Protein AF-A0A857CE54-F1 (afdb_monomer_lite)

Foldseek 3Di:
DVVVVVVVVVVVVVCLPPNCPHPVVVVVVVVVVVVVVVVVVVVVVVVVVVVVVVVVVDVVPDDPVVVVVVCCVVVVDDDPPDDDDDDDPCPDDD

pLDDT: mean 84.22, std 12.39, range [46.12, 98.44]

Secondary structure (DSSP, 8-state):
-HHHHHHHHHHHHHHHHHSTTSHHHHHHHHHHHHHHHHHHHHHHHHHHHHHHHHHTT-TTTS-HHHHHHHHHHHHT---TT-----PPP-----

InterPro domains:
  IPR007060 Septum formation initiator FtsL/DivIC [PF04977] (8-85)

Organism: NCBI:txid538381

Radius of gyration: 35.78 Å; chains: 1; bounding box: 77×42×90 Å

Sequence (94 aa):
MPAIAVGLVAYFAFHALNGELGLVGKARIEHRYAELEKELAVVRGEREDLLRRVMLLRPESLDPDMIDERARASLNLVHSQELAILRPSRASAE

Structure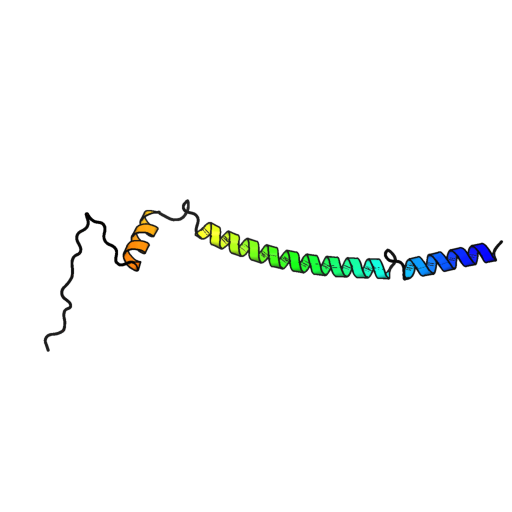 (mmCIF, N/CA/C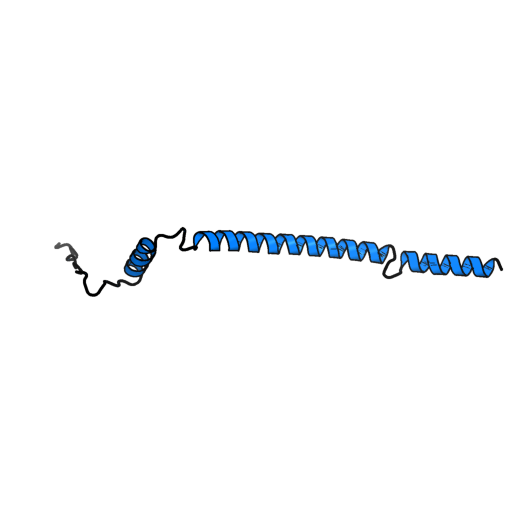/O backbone):
data_AF-A0A857CE54-F1
#
_entry.id   AF-A0A857CE54-F1
#
loop_
_atom_site.group_PDB
_atom_site.id
_atom_site.type_symbol
_atom_site.label_atom_id
_atom_site.label_alt_id
_atom_site.label_comp_id
_atom_site.label_asym_id
_atom_site.label_entity_id
_atom_site.label_seq_id
_atom_site.pdbx_PDB_ins_code
_atom_site.Cartn_x
_atom_site.Cartn_y
_atom_site.Cartn_z
_atom_site.occupancy
_atom_site.B_iso_or_equiv
_atom_site.auth_s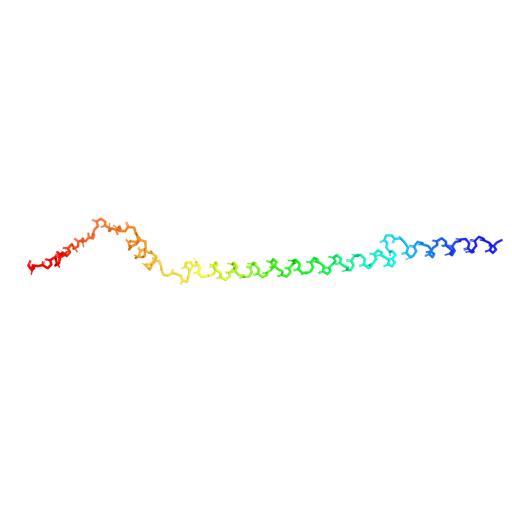eq_id
_atom_site.auth_comp_id
_atom_site.auth_asym_id
_atom_site.auth_atom_id
_atom_site.pdbx_PDB_model_num
ATOM 1 N N . MET A 1 1 ? 32.188 5.562 -40.511 1.00 64.44 1 MET A N 1
ATOM 2 C CA . MET A 1 1 ? 31.169 6.323 -39.753 1.00 64.44 1 MET A CA 1
ATOM 3 C C . MET A 1 1 ? 29.770 5.683 -39.705 1.00 64.44 1 MET A C 1
ATOM 5 O O . MET A 1 1 ? 29.230 5.673 -38.608 1.00 64.44 1 MET A O 1
ATOM 9 N N . PRO A 1 2 ? 29.174 5.086 -40.764 1.00 90.00 2 PRO A N 1
ATOM 10 C CA . PRO A 1 2 ? 27.814 4.518 -40.659 1.00 90.00 2 PRO A CA 1
ATOM 11 C C . PRO A 1 2 ? 27.710 3.294 -39.731 1.00 90.00 2 PRO A C 1
ATOM 13 O O . PRO A 1 2 ? 26.729 3.151 -39.013 1.00 90.00 2 PRO A O 1
ATOM 16 N N . ALA A 1 3 ? 28.749 2.455 -39.665 1.00 94.19 3 ALA A N 1
ATOM 17 C CA . ALA A 1 3 ? 28.769 1.284 -38.782 1.00 94.19 3 ALA A CA 1
ATOM 18 C C . ALA A 1 3 ? 28.656 1.640 -37.285 1.00 94.19 3 ALA A C 1
ATOM 20 O O . ALA A 1 3 ? 28.007 0.926 -36.528 1.00 94.19 3 ALA A O 1
ATOM 21 N N . ILE A 1 4 ? 29.237 2.772 -36.867 1.00 95.69 4 ILE A N 1
ATOM 22 C CA . ILE A 1 4 ? 29.158 3.247 -35.476 1.00 95.69 4 ILE A CA 1
ATOM 23 C C . ILE A 1 4 ? 27.721 3.665 -35.147 1.00 95.69 4 ILE A C 1
ATOM 25 O O . ILE A 1 4 ? 27.200 3.301 -34.098 1.00 95.69 4 ILE A O 1
ATOM 29 N N . ALA A 1 5 ? 27.057 4.373 -36.067 1.00 95.31 5 ALA A N 1
ATOM 30 C CA . ALA A 1 5 ? 25.663 4.774 -35.896 1.00 95.31 5 ALA A CA 1
ATOM 31 C C . ALA A 1 5 ? 24.732 3.556 -35.775 1.00 95.31 5 ALA A C 1
ATOM 33 O O . ALA A 1 5 ? 23.893 3.516 -34.878 1.00 95.31 5 ALA A O 1
ATOM 34 N N . VAL A 1 6 ? 24.924 2.534 -36.615 1.00 97.06 6 VAL A N 1
ATOM 35 C CA . VAL A 1 6 ? 24.164 1.274 -36.528 1.00 97.06 6 VAL A CA 1
ATOM 36 C C . VAL A 1 6 ? 24.393 0.579 -35.184 1.00 97.06 6 VAL A C 1
ATOM 38 O O . VAL A 1 6 ? 23.433 0.136 -34.557 1.00 97.06 6 VAL A O 1
ATOM 41 N N . GLY A 1 7 ? 25.640 0.534 -34.703 1.00 97.25 7 GLY A N 1
ATOM 42 C CA . GLY A 1 7 ? 25.967 -0.039 -33.396 1.00 97.25 7 GLY A CA 1
ATOM 43 C C . GLY A 1 7 ? 25.274 0.679 -32.234 1.00 97.25 7 GLY A C 1
ATOM 44 O O . GLY A 1 7 ? 24.711 0.025 -31.358 1.00 97.25 7 GLY A O 1
ATOM 45 N N . LEU A 1 8 ? 25.246 2.015 -32.255 1.00 96.44 8 LEU A N 1
ATOM 46 C CA . LEU A 1 8 ? 24.544 2.810 -31.243 1.00 96.44 8 LEU A CA 1
ATOM 47 C C . LEU A 1 8 ? 23.034 2.554 -31.263 1.00 96.44 8 LEU A C 1
ATOM 49 O O . LEU A 1 8 ? 22.442 2.329 -30.211 1.00 96.44 8 LEU A O 1
ATOM 53 N N . VAL A 1 9 ? 22.411 2.534 -32.445 1.00 96.50 9 VAL A N 1
ATOM 54 C CA . VAL A 1 9 ? 20.974 2.244 -32.575 1.00 96.50 9 VAL A CA 1
ATOM 55 C C . VAL A 1 9 ? 20.650 0.847 -32.048 1.00 96.50 9 VAL A C 1
ATOM 57 O O . VAL A 1 9 ? 19.692 0.696 -31.294 1.00 96.50 9 VAL A O 1
ATOM 60 N N . ALA A 1 10 ? 21.458 -0.162 -32.381 1.00 95.88 10 ALA A N 1
ATOM 61 C CA . ALA A 1 10 ? 21.265 -1.523 -31.885 1.00 95.88 10 ALA A CA 1
ATOM 62 C C . ALA A 1 10 ? 21.386 -1.604 -30.353 1.00 95.88 10 ALA A C 1
ATOM 64 O O . ALA A 1 10 ? 20.558 -2.245 -29.704 1.00 95.88 10 ALA A O 1
ATOM 65 N N . TYR A 1 11 ? 22.370 -0.913 -29.769 1.00 94.00 11 TYR A N 1
ATOM 66 C CA . TYR A 1 11 ? 22.557 -0.845 -28.319 1.00 94.00 11 TYR A CA 1
ATOM 67 C C . TYR A 1 11 ? 21.347 -0.215 -27.616 1.00 94.00 11 TYR A C 1
ATOM 69 O O . TYR A 1 11 ? 20.777 -0.812 -26.698 1.00 94.00 11 TYR A O 1
ATOM 77 N N . PHE A 1 12 ? 20.898 0.950 -28.089 1.00 93.12 12 PHE A N 1
ATOM 78 C CA . PHE A 1 12 ? 19.727 1.618 -27.523 1.00 93.12 12 PHE A CA 1
ATOM 79 C C . PHE A 1 12 ? 18.441 0.820 -27.739 1.00 93.12 12 PHE A C 1
ATOM 81 O O . PHE A 1 12 ? 17.634 0.746 -26.820 1.00 93.12 12 PHE A O 1
ATOM 88 N N . ALA A 1 13 ? 18.250 0.176 -28.893 1.00 93.06 13 ALA A N 1
ATOM 89 C CA . ALA A 1 13 ? 17.086 -0.676 -29.141 1.00 93.06 13 ALA A CA 1
ATOM 90 C C . ALA A 1 13 ? 17.051 -1.877 -28.184 1.00 93.06 13 ALA A C 1
ATOM 92 O O . ALA A 1 13 ? 16.013 -2.174 -27.589 1.00 93.06 13 ALA A O 1
ATOM 93 N N . PHE A 1 14 ? 18.196 -2.533 -27.972 1.00 92.44 14 PHE A N 1
ATOM 94 C CA . PHE A 1 14 ? 18.307 -3.635 -27.022 1.00 92.44 14 PHE A CA 1
ATOM 95 C C . PHE A 1 14 ? 17.978 -3.188 -25.589 1.00 92.44 14 PHE A C 1
ATOM 97 O O . PHE A 1 14 ? 17.219 -3.872 -24.897 1.00 92.44 14 PHE A O 1
ATOM 104 N N . HIS A 1 15 ? 18.493 -2.035 -25.151 1.00 91.38 15 HIS A N 1
ATOM 105 C CA . HIS A 1 15 ? 18.207 -1.475 -23.824 1.00 91.38 15 HIS A CA 1
ATOM 106 C C . HIS A 1 15 ? 16.794 -0.894 -23.686 1.00 91.38 15 HIS A C 1
ATOM 108 O O . HIS A 1 15 ? 16.220 -0.971 -22.607 1.00 91.38 15 HIS A O 1
ATOM 114 N N . ALA A 1 16 ? 16.178 -0.388 -24.752 1.00 89.44 16 ALA A N 1
ATOM 115 C CA . ALA A 1 16 ? 14.783 0.049 -24.721 1.00 89.44 16 ALA A CA 1
ATOM 116 C C . ALA A 1 16 ? 13.815 -1.129 -24.514 1.00 89.44 16 ALA A C 1
ATOM 118 O O . ALA A 1 16 ? 12.770 -0.980 -23.880 1.00 89.44 16 ALA A O 1
ATOM 119 N N . LEU A 1 17 ? 14.168 -2.314 -25.019 1.00 87.62 17 LEU A N 1
ATOM 120 C CA . LEU A 1 17 ? 13.376 -3.531 -24.843 1.00 87.62 17 LEU A CA 1
ATOM 121 C C . LEU A 1 17 ? 13.644 -4.205 -23.490 1.00 87.62 17 LEU A C 1
ATOM 123 O O . LEU A 1 17 ? 12.700 -4.499 -22.759 1.00 87.62 17 LEU A O 1
ATOM 127 N N . ASN A 1 18 ? 14.919 -4.427 -23.155 1.00 85.44 18 ASN A N 1
ATOM 128 C CA . ASN A 1 18 ? 15.336 -5.269 -22.023 1.00 85.44 18 ASN A CA 1
ATOM 129 C C . ASN A 1 18 ? 15.808 -4.487 -20.793 1.00 85.44 18 ASN A C 1
ATOM 131 O O . ASN A 1 18 ? 16.075 -5.084 -19.752 1.00 85.44 18 ASN A O 1
ATOM 135 N N . GLY A 1 19 ? 15.972 -3.172 -20.907 1.00 85.06 19 GLY A N 1
ATOM 136 C CA . GLY A 1 19 ? 16.425 -2.341 -19.803 1.00 85.06 19 GLY A CA 1
ATOM 137 C C . GLY A 1 19 ? 15.421 -2.324 -18.656 1.00 85.06 19 GLY A C 1
ATOM 138 O O . GLY A 1 19 ? 14.225 -2.562 -18.830 1.00 85.06 19 GLY A O 1
ATOM 139 N N . GLU A 1 20 ? 15.912 -1.980 -17.471 1.00 80.88 20 GLU A N 1
ATOM 140 C CA . GLU A 1 20 ? 15.106 -1.892 -16.251 1.00 80.88 20 GLU A CA 1
ATOM 141 C C . GLU A 1 20 ? 13.941 -0.894 -16.362 1.00 80.88 20 GLU A C 1
ATOM 143 O O . GLU A 1 20 ? 12.879 -1.129 -15.790 1.00 80.88 20 GLU A O 1
ATOM 148 N N . LEU A 1 21 ? 14.122 0.174 -17.147 1.00 82.44 21 LEU A N 1
ATOM 149 C CA . LEU A 1 21 ? 13.086 1.150 -17.513 1.00 82.44 21 LEU A CA 1
ATOM 150 C C . LEU A 1 21 ? 12.568 0.969 -18.952 1.00 82.44 21 LEU A C 1
ATOM 152 O O . LEU A 1 21 ? 11.881 1.837 -19.485 1.00 82.44 21 LEU A O 1
ATOM 156 N N . GLY A 1 22 ? 12.921 -0.141 -19.598 1.00 87.88 22 GLY A N 1
ATOM 157 C CA . GLY A 1 22 ? 12.422 -0.503 -20.918 1.00 87.88 22 GLY A CA 1
ATOM 158 C C . GLY A 1 22 ? 10.976 -0.999 -20.882 1.00 87.88 22 GLY A C 1
ATOM 159 O O . GLY A 1 22 ? 10.310 -0.990 -19.844 1.00 87.88 22 GLY A O 1
ATOM 160 N N . LEU A 1 23 ? 10.488 -1.488 -22.020 1.00 88.69 23 LEU A N 1
ATOM 161 C CA . LEU A 1 23 ? 9.111 -1.983 -22.165 1.00 88.69 23 LEU A CA 1
ATOM 162 C C . LEU A 1 23 ? 8.760 -3.089 -21.157 1.00 88.69 23 LEU A C 1
ATOM 164 O O . LEU A 1 23 ? 7.699 -3.045 -20.533 1.00 88.69 23 LEU A O 1
ATOM 168 N N . VAL A 1 24 ? 9.668 -4.046 -20.951 1.00 88.69 24 VAL A N 1
ATOM 169 C CA . VAL A 1 24 ? 9.485 -5.129 -19.970 1.00 88.69 24 VAL A CA 1
ATOM 170 C C . VAL A 1 24 ? 9.467 -4.582 -18.539 1.00 88.69 24 VAL A C 1
ATOM 172 O O . VAL A 1 24 ? 8.630 -4.975 -17.725 1.00 88.69 24 VAL A O 1
ATOM 175 N N . GLY A 1 25 ? 10.362 -3.641 -18.235 1.00 89.62 25 GLY A N 1
ATOM 176 C CA . GLY A 1 25 ? 10.435 -2.980 -16.936 1.00 89.62 25 GLY A CA 1
ATOM 177 C C . GLY A 1 25 ? 9.158 -2.223 -16.584 1.00 89.62 25 GLY A C 1
ATOM 178 O O . GLY A 1 25 ? 8.616 -2.399 -15.490 1.00 89.62 25 GLY A O 1
ATOM 179 N N . LYS A 1 26 ? 8.627 -1.458 -17.545 1.00 91.38 26 LYS A N 1
ATOM 180 C CA . LYS A 1 26 ? 7.345 -0.756 -17.422 1.00 91.38 26 LYS A CA 1
ATOM 181 C C . LYS A 1 26 ? 6.204 -1.726 -17.114 1.00 91.38 26 LYS A C 1
ATOM 183 O O . LYS A 1 26 ? 5.494 -1.514 -16.136 1.00 91.38 26 LYS A O 1
ATOM 188 N N . ALA A 1 27 ? 6.071 -2.807 -17.885 1.00 91.50 27 ALA A N 1
ATOM 189 C CA . ALA A 1 27 ? 5.013 -3.796 -17.673 1.00 91.50 27 ALA A CA 1
ATOM 190 C C . ALA A 1 27 ? 5.079 -4.429 -16.269 1.00 91.50 27 ALA A C 1
ATOM 192 O O . ALA A 1 27 ? 4.057 -4.604 -15.608 1.00 91.50 27 ALA A O 1
ATOM 193 N N . ARG A 1 28 ? 6.289 -4.715 -15.770 1.00 92.50 28 ARG A N 1
ATOM 194 C CA . ARG A 1 28 ? 6.501 -5.233 -14.409 1.00 92.50 28 ARG A CA 1
ATOM 195 C C . ARG A 1 28 ? 6.097 -4.226 -13.329 1.00 92.50 28 ARG A C 1
ATOM 197 O O . ARG A 1 28 ? 5.496 -4.620 -12.333 1.00 92.50 28 ARG A O 1
ATOM 204 N N . ILE A 1 29 ? 6.433 -2.948 -13.504 1.00 93.94 29 ILE A N 1
ATOM 205 C CA . ILE A 1 29 ? 6.046 -1.886 -12.562 1.00 93.94 29 ILE A CA 1
ATOM 206 C C . ILE A 1 29 ? 4.526 -1.723 -12.544 1.00 93.94 29 ILE A C 1
ATOM 208 O O . ILE A 1 29 ? 3.946 -1.668 -11.465 1.00 93.94 29 ILE A O 1
ATOM 212 N N . GLU A 1 30 ? 3.881 -1.703 -13.710 1.00 95.62 30 GLU A N 1
ATOM 213 C CA . GLU A 1 30 ? 2.421 -1.607 -13.822 1.00 95.62 30 GLU A CA 1
ATOM 214 C C . GLU A 1 30 ? 1.722 -2.793 -13.152 1.00 95.62 30 GLU A C 1
ATOM 216 O O . GLU A 1 30 ? 0.756 -2.599 -12.415 1.00 95.62 30 GLU A O 1
ATOM 221 N N . HIS A 1 31 ? 2.249 -4.008 -13.323 1.00 96.50 31 HIS A N 1
ATOM 222 C CA . HIS A 1 31 ? 1.741 -5.186 -12.623 1.00 96.50 31 HIS A CA 1
ATOM 223 C C . HIS A 1 31 ? 1.841 -5.031 -11.103 1.00 96.50 31 HIS A C 1
ATOM 225 O O . HIS A 1 31 ? 0.857 -5.216 -10.391 1.00 96.50 31 HIS A O 1
ATOM 231 N N . ARG A 1 32 ? 3.017 -4.634 -10.602 1.00 96.56 32 ARG A N 1
ATOM 232 C CA . ARG A 1 32 ? 3.245 -4.447 -9.165 1.00 96.56 32 ARG A CA 1
ATOM 233 C C . ARG A 1 32 ? 2.378 -3.333 -8.585 1.00 96.56 32 ARG A C 1
ATOM 235 O O . ARG A 1 32 ? 1.905 -3.445 -7.460 1.00 96.56 32 ARG A O 1
ATOM 242 N N . TYR A 1 33 ? 2.164 -2.265 -9.349 1.00 97.94 33 TYR A N 1
ATOM 243 C CA . TYR A 1 33 ? 1.257 -1.188 -8.975 1.00 97.94 33 TYR A CA 1
ATOM 244 C C . TYR A 1 33 ? -0.173 -1.712 -8.814 1.00 97.94 33 TYR A C 1
ATOM 246 O O . TYR A 1 33 ? -0.790 -1.479 -7.779 1.00 97.94 33 TYR A O 1
ATOM 254 N N . ALA A 1 34 ? -0.664 -2.492 -9.781 1.00 98.19 34 ALA A N 1
ATOM 255 C CA . ALA A 1 34 ? -1.995 -3.089 -9.717 1.00 98.19 34 ALA A CA 1
ATOM 256 C C . ALA A 1 34 ? -2.150 -4.085 -8.551 1.00 98.19 34 ALA A C 1
ATOM 258 O O . ALA A 1 34 ? -3.222 -4.177 -7.955 1.00 98.19 34 ALA A O 1
ATOM 259 N N . GLU A 1 35 ? -1.103 -4.836 -8.203 1.00 98.31 35 GLU A N 1
ATOM 260 C CA . GLU A 1 35 ? -1.097 -5.703 -7.015 1.00 98.31 35 GLU A CA 1
ATOM 261 C C . GLU A 1 35 ? -1.187 -4.896 -5.717 1.00 98.31 35 GLU A C 1
ATOM 263 O O . GLU A 1 35 ? -2.039 -5.178 -4.875 1.00 98.31 35 GLU A O 1
ATOM 268 N N . LEU A 1 36 ? -0.361 -3.856 -5.582 1.00 98.38 36 LEU A N 1
ATOM 269 C CA . LEU A 1 36 ? -0.360 -2.977 -4.412 1.00 98.38 36 LEU A CA 1
ATOM 270 C C . LEU A 1 36 ? -1.687 -2.232 -4.252 1.00 98.38 36 LEU A C 1
ATOM 272 O O . LEU A 1 36 ? -2.151 -2.032 -3.134 1.00 98.38 36 LEU A O 1
ATOM 276 N N . GLU A 1 37 ? -2.323 -1.834 -5.351 1.00 98.44 37 GLU A N 1
ATOM 277 C CA . GLU A 1 37 ? -3.634 -1.188 -5.316 1.00 98.44 37 GLU A CA 1
ATOM 278 C C . GLU A 1 37 ? -4.719 -2.131 -4.775 1.00 98.44 37 GLU A C 1
ATOM 280 O O . GLU A 1 37 ? -5.562 -1.715 -3.975 1.00 98.44 37 GLU A O 1
ATOM 285 N N . LYS A 1 38 ? -4.661 -3.422 -5.131 1.00 98.38 38 LYS A N 1
ATOM 286 C CA . LYS A 1 38 ? -5.554 -4.444 -4.565 1.00 98.38 38 LYS A CA 1
ATOM 287 C C . LYS A 1 38 ? -5.307 -4.643 -3.073 1.00 98.38 38 LYS A C 1
ATOM 289 O O . LYS A 1 38 ? -6.266 -4.669 -2.305 1.00 98.38 38 LYS A O 1
ATOM 294 N N . GLU A 1 39 ? -4.049 -4.756 -2.655 1.00 98.25 39 GLU A N 1
ATOM 295 C CA . GLU A 1 39 ? -3.690 -4.892 -1.237 1.00 98.25 39 GLU A CA 1
ATOM 296 C C . GLU A 1 39 ? -4.158 -3.676 -0.427 1.00 98.25 39 GLU A C 1
ATOM 298 O O . GLU A 1 39 ? -4.779 -3.812 0.629 1.00 98.25 39 GLU A O 1
ATOM 303 N N . LEU A 1 40 ? -3.961 -2.476 -0.973 1.00 98.44 40 LEU A N 1
ATOM 304 C CA . LEU A 1 40 ? -4.433 -1.233 -0.378 1.00 98.44 40 LEU A CA 1
ATOM 305 C C . LEU A 1 40 ? -5.957 -1.218 -0.215 1.00 98.44 40 LEU A C 1
ATOM 307 O O . LEU A 1 40 ? -6.449 -0.765 0.818 1.00 98.44 40 LEU A O 1
ATOM 3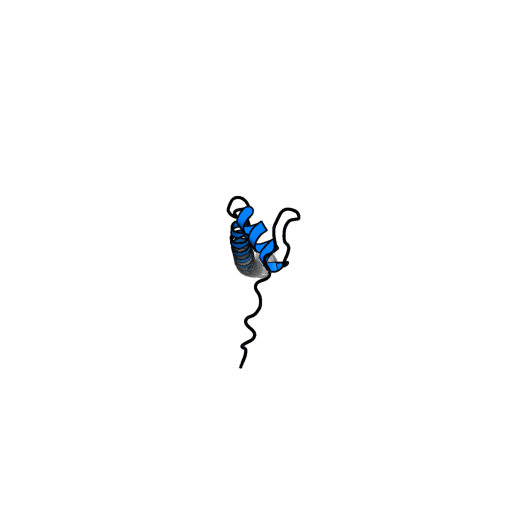11 N N . ALA A 1 41 ? -6.706 -1.691 -1.214 1.00 98.44 41 ALA A N 1
ATOM 312 C CA . ALA A 1 41 ? -8.162 -1.773 -1.140 1.00 98.44 41 ALA A CA 1
ATOM 313 C C . ALA A 1 41 ? -8.627 -2.720 -0.022 1.00 98.44 41 ALA A C 1
ATOM 315 O O . ALA A 1 41 ? -9.537 -2.369 0.729 1.00 98.44 41 ALA A O 1
ATOM 316 N N . VAL A 1 42 ? -7.966 -3.872 0.138 1.00 98.38 42 VAL A N 1
ATOM 317 C CA . VAL A 1 42 ? -8.257 -4.835 1.213 1.00 98.38 42 VAL A CA 1
ATOM 318 C C . VAL A 1 42 ? -8.026 -4.202 2.584 1.00 98.38 42 VAL A C 1
ATOM 320 O O . VAL A 1 42 ? -8.953 -4.124 3.390 1.00 98.38 42 VAL A O 1
ATOM 323 N N . VAL A 1 43 ? -6.826 -3.669 2.827 1.00 98.19 43 VAL A N 1
ATOM 324 C CA . VAL A 1 43 ? -6.463 -3.088 4.132 1.00 98.19 43 VAL A CA 1
ATOM 325 C C . VAL A 1 43 ? -7.330 -1.870 4.468 1.00 98.19 43 VAL A C 1
ATOM 327 O O . VAL A 1 43 ? -7.679 -1.641 5.629 1.00 98.19 43 VAL A O 1
ATOM 330 N N . ARG A 1 44 ? -7.729 -1.076 3.467 1.00 98.38 44 ARG A N 1
ATOM 331 C CA . ARG A 1 44 ? -8.685 0.023 3.668 1.00 98.38 44 ARG A CA 1
ATOM 332 C C . ARG A 1 44 ? -10.058 -0.482 4.099 1.00 98.38 44 ARG A C 1
ATOM 334 O O . ARG A 1 44 ? -10.607 0.081 5.044 1.00 98.38 44 ARG A O 1
ATOM 341 N N . GLY A 1 45 ? -10.571 -1.538 3.469 1.00 98.00 45 GLY A N 1
ATOM 342 C CA . GLY A 1 45 ? -11.834 -2.163 3.867 1.00 98.00 45 GLY A CA 1
ATOM 343 C C . GLY A 1 45 ? -11.792 -2.673 5.309 1.00 98.00 45 GLY A C 1
ATOM 344 O O . GLY A 1 45 ? -12.664 -2.346 6.110 1.00 98.00 45 GLY A O 1
ATOM 345 N N . GLU A 1 46 ? -10.722 -3.375 5.689 1.00 97.88 46 GLU A N 1
ATOM 346 C CA . GLU A 1 46 ? -10.522 -3.835 7.071 1.00 97.88 46 GLU A CA 1
ATOM 347 C C . GLU A 1 46 ? -10.493 -2.671 8.068 1.00 97.88 46 GLU A C 1
ATOM 349 O O . GLU A 1 46 ? -11.115 -2.723 9.134 1.00 97.88 46 GLU A O 1
ATOM 354 N N . ARG A 1 47 ? -9.804 -1.581 7.714 1.00 97.69 47 ARG A N 1
ATOM 355 C CA . ARG A 1 47 ? -9.763 -0.371 8.536 1.00 97.69 47 ARG A CA 1
ATOM 356 C C . ARG A 1 47 ? -11.152 0.242 8.701 1.00 97.69 47 ARG A C 1
ATOM 358 O O . ARG A 1 47 ? -11.494 0.649 9.809 1.00 97.69 47 ARG A O 1
ATOM 365 N N . GLU A 1 48 ? -11.940 0.343 7.638 1.00 97.38 48 GLU A N 1
ATOM 366 C CA . GLU A 1 48 ? -13.304 0.881 7.697 1.00 97.38 48 GLU A CA 1
ATOM 367 C C . GLU A 1 48 ? -14.219 0.019 8.574 1.00 97.38 48 GLU A C 1
ATOM 369 O O . GLU A 1 48 ? -14.969 0.549 9.398 1.00 97.38 48 GLU A O 1
ATOM 374 N N . ASP A 1 49 ? -14.108 -1.303 8.480 1.00 96.06 49 ASP A N 1
ATOM 375 C CA . ASP A 1 49 ? -14.846 -2.246 9.320 1.00 96.06 49 ASP A CA 1
ATOM 376 C C . ASP A 1 49 ? -14.498 -2.093 10.800 1.00 96.06 49 ASP A C 1
ATOM 378 O O . ASP A 1 49 ? -15.388 -2.031 11.655 1.00 96.06 49 ASP A O 1
ATOM 382 N N . LEU A 1 50 ? -13.206 -1.983 11.112 1.00 94.88 50 LEU A N 1
ATOM 383 C CA . LEU A 1 50 ? -12.736 -1.738 12.472 1.00 94.88 50 LEU A CA 1
ATOM 384 C C . LEU A 1 50 ? -13.205 -0.379 12.988 1.00 94.88 50 LEU A C 1
ATOM 386 O O . LEU A 1 50 ? -13.671 -0.292 14.122 1.00 94.88 50 LEU A O 1
ATOM 390 N N . LEU A 1 51 ? -13.151 0.669 12.166 1.00 93.12 51 LEU A N 1
ATOM 391 C CA . LEU A 1 51 ? -13.638 1.991 12.552 1.00 93.12 51 LEU A CA 1
ATOM 392 C C . LEU A 1 51 ? -15.133 1.983 12.860 1.00 93.12 51 LEU A C 1
ATOM 394 O O . LEU A 1 51 ? -15.533 2.572 13.862 1.00 93.12 51 LEU A O 1
ATOM 398 N N . ARG A 1 52 ? -15.950 1.274 12.071 1.00 89.25 52 ARG A N 1
ATOM 399 C CA . ARG A 1 52 ? -17.379 1.099 12.370 1.00 89.25 52 ARG A CA 1
ATOM 400 C C . ARG A 1 52 ? -17.587 0.426 13.724 1.00 89.25 52 ARG A C 1
ATOM 402 O O . ARG A 1 52 ? -18.385 0.907 14.522 1.00 89.25 52 ARG A O 1
ATOM 409 N N . ARG A 1 53 ? -16.838 -0.640 14.024 1.00 87.56 53 ARG A N 1
ATOM 410 C CA . ARG A 1 53 ? -16.909 -1.326 15.328 1.00 87.56 53 ARG A CA 1
ATOM 411 C C . ARG A 1 53 ? -16.469 -0.425 16.477 1.00 87.56 53 ARG A C 1
ATOM 413 O O . ARG A 1 53 ? -17.139 -0.384 17.498 1.00 87.56 53 ARG A O 1
ATOM 420 N N . VAL A 1 54 ? -15.382 0.325 16.307 1.00 88.25 54 VAL A N 1
ATOM 421 C CA . VAL A 1 54 ? -14.895 1.274 17.317 1.00 88.25 54 VAL A CA 1
ATOM 422 C C . VAL A 1 54 ? -15.916 2.381 17.561 1.00 88.25 54 VAL A C 1
ATOM 424 O O . VAL A 1 54 ? -16.150 2.732 18.711 1.00 88.25 54 VAL A O 1
ATOM 427 N N . MET A 1 55 ? -16.555 2.912 16.515 1.00 81.31 55 MET A N 1
ATOM 428 C CA . MET A 1 55 ? -17.621 3.906 16.667 1.00 81.31 55 MET A CA 1
ATOM 429 C C . MET A 1 55 ? -18.791 3.376 17.497 1.00 81.31 55 MET A C 1
ATOM 431 O O . MET A 1 55 ? -19.302 4.110 18.331 1.00 81.31 55 MET A O 1
ATOM 435 N N . LEU A 1 56 ? -19.166 2.106 17.321 1.00 77.31 56 LEU A N 1
ATOM 436 C CA . LEU A 1 56 ? -20.201 1.453 18.130 1.00 77.31 56 LEU A CA 1
ATOM 437 C C . LEU A 1 56 ? -19.789 1.207 19.588 1.00 77.31 56 LEU A C 1
ATOM 439 O O . LEU A 1 56 ? -20.633 0.815 20.379 1.00 77.31 56 LEU A O 1
ATOM 443 N N . LEU A 1 57 ? -18.517 1.385 19.943 1.00 75.94 57 LEU A N 1
ATOM 444 C CA . LEU A 1 57 ? -17.998 1.215 21.304 1.00 75.94 57 LEU A CA 1
ATOM 445 C C . LEU A 1 57 ? -17.666 2.555 21.971 1.00 75.94 57 LEU A C 1
ATOM 447 O O . LEU A 1 57 ? -17.116 2.578 23.072 1.00 75.94 57 LEU A O 1
ATOM 451 N N . ARG A 1 58 ? -17.956 3.679 21.306 1.00 72.00 58 ARG A N 1
ATOM 452 C CA . ARG A 1 58 ? -17.633 5.002 21.831 1.00 72.00 58 ARG A CA 1
ATOM 453 C C . ARG A 1 58 ? -18.568 5.380 22.986 1.00 72.00 58 ARG A C 1
ATOM 455 O O . ARG A 1 58 ? -19.786 5.344 22.794 1.00 72.00 58 ARG A O 1
ATOM 462 N N . PRO A 1 59 ? -18.024 5.803 24.142 1.00 63.28 59 PRO A N 1
ATOM 463 C CA . PRO A 1 59 ? -18.807 6.175 25.320 1.00 63.28 59 PRO A CA 1
ATOM 464 C C . PRO A 1 59 ? -19.705 7.394 25.091 1.00 63.28 59 PRO A C 1
ATOM 466 O O . PRO A 1 59 ? -20.702 7.543 25.778 1.00 63.28 59 PRO A O 1
ATOM 469 N N . GLU A 1 60 ? -19.438 8.233 24.084 1.00 64.69 60 GLU A N 1
ATOM 470 C CA . GLU A 1 60 ? -20.363 9.320 23.727 1.00 64.69 60 GLU A CA 1
ATOM 471 C C . GLU A 1 60 ? -21.678 8.806 23.100 1.00 64.69 60 GLU A C 1
ATOM 473 O O . GLU A 1 60 ? -22.649 9.551 23.006 1.00 64.69 60 GLU A O 1
ATOM 478 N N . SER A 1 61 ? -21.706 7.539 22.662 1.00 59.94 61 SER A N 1
ATOM 479 C CA . SER A 1 61 ? -22.889 6.838 22.137 1.00 59.94 61 SER A CA 1
ATOM 480 C C . SER A 1 61 ? -23.393 5.701 23.036 1.00 59.94 61 SER A C 1
ATOM 482 O O . SER A 1 61 ? -24.493 5.198 22.811 1.00 59.94 61 SER A O 1
ATOM 484 N N . LEU A 1 62 ? -22.602 5.287 24.035 1.00 65.00 62 LEU A N 1
ATOM 485 C CA . LEU A 1 62 ? -22.972 4.265 25.013 1.00 65.00 62 LEU A CA 1
ATOM 486 C C . LEU A 1 62 ? -23.315 4.929 26.342 1.00 65.00 62 LEU A C 1
ATOM 488 O O . LEU A 1 62 ? -22.457 5.536 26.971 1.00 65.00 62 LEU A O 1
ATOM 492 N N . ASP A 1 63 ? -24.555 4.747 26.785 1.00 69.56 63 ASP A N 1
ATOM 493 C CA . ASP A 1 63 ? -24.999 5.170 28.108 1.00 69.56 63 ASP A CA 1
ATOM 494 C C . ASP A 1 63 ? -24.182 4.440 29.205 1.00 69.56 63 ASP A C 1
ATOM 496 O O . ASP A 1 63 ? -24.209 3.203 29.256 1.00 69.56 63 ASP A O 1
ATOM 500 N N . PRO A 1 64 ? -23.430 5.161 30.060 1.00 71.88 64 PRO A N 1
ATOM 501 C CA . PRO A 1 64 ? -22.655 4.572 31.152 1.00 71.88 64 PRO A CA 1
ATOM 502 C C . PRO A 1 64 ? -23.498 3.692 32.082 1.00 71.88 64 PRO A C 1
ATOM 504 O O . PRO A 1 64 ? -23.017 2.643 32.516 1.00 71.88 64 PRO A O 1
ATOM 507 N N . ASP A 1 65 ? -24.758 4.065 32.321 1.00 75.88 65 ASP A N 1
ATOM 508 C CA . ASP A 1 65 ? -25.666 3.322 33.199 1.00 75.88 65 ASP A CA 1
ATOM 509 C C . ASP A 1 65 ? -26.020 1.960 32.582 1.00 75.88 65 ASP A C 1
ATOM 511 O O . ASP A 1 65 ? -26.084 0.941 33.271 1.00 75.88 65 ASP A O 1
ATOM 515 N N . MET A 1 66 ? -26.152 1.900 31.250 1.00 75.94 66 MET A N 1
ATOM 516 C CA . MET A 1 66 ? -26.363 0.641 30.529 1.00 75.94 66 MET A CA 1
ATOM 517 C C . MET A 1 66 ? -25.149 -0.290 30.597 1.00 75.94 66 MET A C 1
ATOM 519 O O . MET A 1 66 ? -25.331 -1.510 30.569 1.00 75.94 66 MET A O 1
ATOM 523 N N . ILE A 1 67 ? -23.923 0.244 30.664 1.00 77.19 67 ILE A N 1
ATOM 524 C CA . ILE A 1 67 ? -22.713 -0.572 30.851 1.00 77.19 67 ILE A CA 1
ATOM 525 C C . ILE A 1 67 ? -22.659 -1.123 32.278 1.00 77.19 67 ILE A C 1
ATOM 527 O O . ILE A 1 67 ? -22.387 -2.314 32.441 1.00 77.19 67 ILE A O 1
ATOM 531 N N . ASP A 1 68 ? -22.946 -0.298 33.287 1.00 76.81 68 ASP A N 1
ATOM 532 C CA . ASP A 1 68 ? -22.931 -0.717 34.694 1.00 76.81 68 ASP A CA 1
ATOM 533 C C . ASP A 1 68 ? -23.987 -1.799 34.974 1.00 76.81 68 ASP A C 1
ATOM 535 O O . ASP A 1 68 ? -23.665 -2.853 35.525 1.00 76.81 68 ASP A O 1
ATOM 539 N N . GLU A 1 69 ? -25.214 -1.624 34.475 1.00 73.50 69 GLU A N 1
ATOM 540 C CA . GLU A 1 69 ? -26.284 -2.626 34.590 1.00 73.50 69 GLU A CA 1
ATOM 541 C C . GLU A 1 69 ? -25.875 -3.967 33.955 1.00 73.50 69 GLU A C 1
ATOM 543 O O . GLU A 1 69 ? -26.081 -5.044 34.522 1.00 73.50 69 GLU A O 1
ATOM 548 N N . ARG A 1 70 ? -25.226 -3.931 32.784 1.00 76.19 70 ARG A N 1
ATOM 549 C CA . ARG A 1 70 ? -24.796 -5.145 32.071 1.00 76.19 70 ARG A CA 1
ATOM 550 C C . ARG A 1 70 ? -23.594 -5.818 32.737 1.00 76.19 70 ARG A C 1
ATOM 552 O O . ARG A 1 70 ? -23.502 -7.050 32.730 1.00 76.19 70 ARG A O 1
ATOM 559 N N . ALA A 1 71 ? -22.695 -5.043 33.340 1.00 77.94 71 ALA A N 1
ATOM 560 C CA . ALA A 1 71 ? -21.602 -5.555 34.163 1.00 77.94 71 ALA A CA 1
ATOM 561 C C . ALA A 1 71 ? -22.139 -6.242 35.429 1.00 77.94 71 ALA A C 1
ATOM 563 O O . ALA A 1 71 ? -21.736 -7.364 35.730 1.00 77.94 71 ALA A O 1
ATOM 564 N N . ARG A 1 72 ? -23.114 -5.638 36.118 1.00 77.81 72 ARG A N 1
ATOM 565 C CA . ARG A 1 72 ? -23.771 -6.231 37.296 1.00 77.81 72 ARG A CA 1
ATOM 566 C C . ARG A 1 72 ? -24.531 -7.507 36.964 1.00 77.81 72 ARG A C 1
ATOM 568 O O . ARG A 1 72 ? -24.344 -8.516 37.643 1.00 77.81 72 ARG A O 1
ATOM 575 N N . ALA A 1 73 ? -25.310 -7.499 35.881 1.00 77.25 73 ALA A N 1
ATOM 576 C CA . ALA A 1 73 ? -26.060 -8.666 35.424 1.00 77.25 73 ALA A CA 1
ATOM 577 C C . ALA A 1 73 ? -25.153 -9.846 35.027 1.00 77.25 73 ALA A C 1
ATOM 579 O O . ALA A 1 73 ? -25.508 -10.999 35.262 1.00 77.25 73 ALA A O 1
ATOM 580 N N . SER A 1 74 ? -23.984 -9.579 34.433 1.00 77.19 74 SER A N 1
ATOM 581 C CA . SER A 1 74 ? -23.045 -10.629 34.006 1.00 77.19 74 SER A CA 1
ATOM 582 C C . SER A 1 74 ? -22.135 -11.137 35.126 1.00 77.19 74 SER A C 1
ATOM 584 O O . SER A 1 74 ? -21.804 -12.321 35.148 1.00 77.19 74 SER A O 1
ATOM 586 N N . LEU A 1 75 ? -21.747 -10.271 36.064 1.00 79.38 75 LEU A N 1
ATOM 587 C CA . LEU A 1 75 ? -20.841 -10.606 37.167 1.00 79.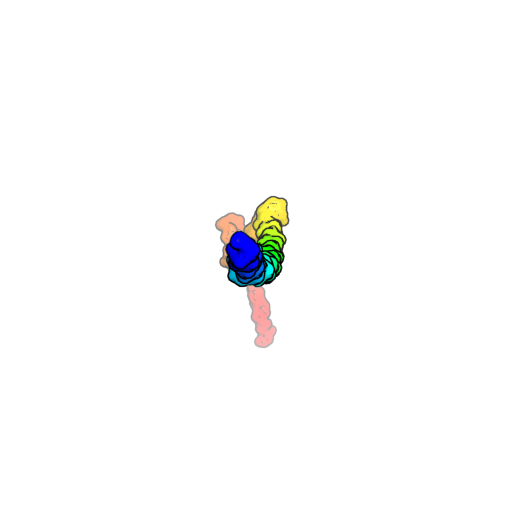38 75 LEU A CA 1
ATOM 588 C C . LEU A 1 75 ? -21.575 -10.982 38.462 1.00 79.38 75 LEU A C 1
ATOM 590 O O . LEU A 1 75 ? -20.924 -11.273 39.464 1.00 79.38 75 LEU A O 1
ATOM 594 N N . ASN A 1 76 ? -22.913 -10.979 38.449 1.00 72.31 76 ASN A N 1
ATOM 595 C CA . ASN A 1 76 ? -23.770 -11.185 39.621 1.00 72.31 76 ASN A CA 1
ATOM 596 C C . ASN A 1 76 ? -23.360 -10.285 40.806 1.00 72.31 76 ASN A C 1
ATOM 598 O O . ASN A 1 76 ? -23.367 -10.705 41.965 1.00 72.31 76 ASN A O 1
ATOM 602 N N . LEU A 1 77 ? -22.937 -9.058 40.486 1.00 70.56 77 LEU A N 1
ATOM 603 C CA . LEU A 1 77 ? -22.450 -8.067 41.437 1.00 70.56 77 LEU A CA 1
ATOM 604 C C . LEU A 1 77 ? -23.603 -7.145 41.842 1.00 70.56 77 LEU A C 1
ATOM 606 O O . LEU A 1 77 ? -24.317 -6.626 40.990 1.00 70.56 77 LEU A O 1
ATOM 610 N N . VAL A 1 78 ? -23.751 -6.920 43.146 1.00 71.88 78 VAL A N 1
ATOM 611 C CA . VAL A 1 78 ? -24.702 -5.973 43.746 1.00 71.88 78 VAL A CA 1
ATOM 612 C C . VAL A 1 78 ? -23.900 -4.912 44.495 1.00 71.88 78 VAL A C 1
ATOM 614 O O . VAL A 1 78 ? -22.880 -5.236 45.115 1.00 71.88 78 VAL A O 1
ATOM 617 N N . HIS A 1 79 ? -24.312 -3.644 44.421 1.00 72.69 79 HIS A N 1
ATOM 618 C CA . HIS A 1 79 ? -23.602 -2.577 45.126 1.00 72.69 79 HIS A CA 1
ATOM 619 C C . HIS A 1 79 ? -23.780 -2.717 46.651 1.00 72.69 79 HIS A C 1
ATOM 621 O O . HIS A 1 79 ? -24.776 -3.252 47.130 1.00 72.69 79 HIS A O 1
ATOM 627 N N . SER A 1 80 ? -22.832 -2.214 47.450 1.00 74.19 80 SER A N 1
ATOM 628 C CA . SER A 1 80 ? -22.852 -2.348 48.917 1.00 74.19 80 SER A CA 1
ATOM 629 C C . SER A 1 80 ? -24.060 -1.686 49.592 1.00 74.19 80 SER A C 1
ATOM 631 O O . SER A 1 80 ? -24.339 -1.980 50.752 1.00 74.19 80 SER A O 1
ATOM 633 N N . GLN A 1 81 ? -24.772 -0.808 48.880 1.00 78.75 81 GLN A N 1
ATOM 634 C CA . GLN A 1 81 ? -25.986 -0.130 49.343 1.00 78.75 81 GLN A CA 1
ATOM 635 C C . GLN A 1 81 ? -27.279 -0.686 48.714 1.00 78.75 81 GLN A C 1
ATOM 637 O O . GLN A 1 81 ? -28.337 -0.079 48.859 1.00 78.75 81 GLN A O 1
ATOM 642 N N . GLU A 1 82 ? -27.220 -1.823 48.015 1.00 70.88 82 GLU A N 1
ATOM 643 C CA . GLU A 1 82 ? -28.365 -2.431 47.327 1.00 70.88 82 GLU A CA 1
ATOM 644 C C . GLU A 1 82 ? -28.850 -3.711 48.024 1.00 70.88 82 GLU A C 1
ATOM 646 O O . GLU A 1 82 ? -28.075 -4.474 48.600 1.00 70.88 82 GLU A O 1
ATOM 651 N N . LEU A 1 83 ? -30.165 -3.953 47.977 1.00 75.38 83 LEU A N 1
ATOM 652 C CA . LEU A 1 83 ? -30.813 -5.088 48.636 1.00 75.38 83 LEU A CA 1
ATOM 653 C C . LEU A 1 83 ? -31.052 -6.235 47.642 1.00 75.38 83 LEU A C 1
ATOM 655 O O . LEU A 1 83 ? -31.891 -6.125 46.748 1.00 75.38 83 LEU A O 1
ATOM 659 N N . ALA A 1 84 ? -30.374 -7.369 47.832 1.00 74.75 84 ALA A N 1
ATOM 660 C CA . ALA A 1 84 ? -30.620 -8.581 47.052 1.00 74.75 84 ALA A CA 1
ATOM 661 C C . ALA A 1 84 ? -31.835 -9.358 47.597 1.00 74.75 84 ALA A C 1
ATOM 663 O O . ALA A 1 84 ? -31.795 -9.903 48.701 1.00 74.75 84 ALA A O 1
ATOM 664 N N . ILE A 1 85 ? -32.918 -9.441 46.815 1.00 80.31 85 ILE A N 1
ATOM 665 C CA . ILE A 1 85 ? -34.115 -10.221 47.1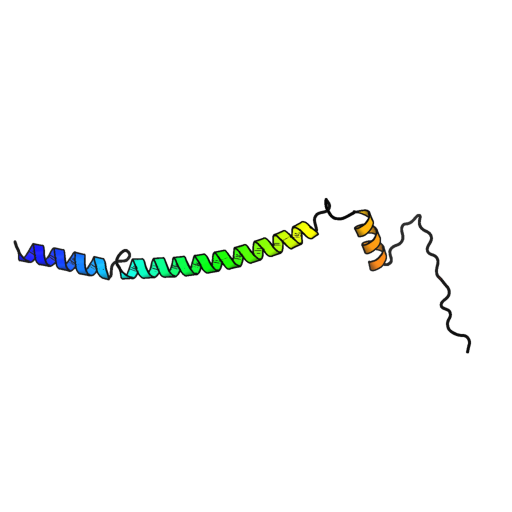68 1.00 80.31 85 ILE A CA 1
ATOM 666 C C . ILE A 1 85 ? -34.034 -11.603 46.511 1.00 80.31 85 ILE A C 1
ATOM 668 O O . ILE A 1 85 ? -34.338 -11.768 45.328 1.00 80.31 85 ILE A O 1
ATOM 672 N N . LEU A 1 86 ? -33.665 -12.619 47.291 1.00 78.69 86 LEU A N 1
ATOM 673 C CA . LEU A 1 86 ? -33.719 -14.018 46.865 1.00 78.69 86 LEU A CA 1
ATOM 674 C C . LEU A 1 86 ? -35.177 -14.488 46.867 1.00 78.69 86 LEU A C 1
ATOM 676 O O . LEU A 1 86 ? -35.804 -14.598 47.921 1.00 78.69 86 LEU A O 1
ATOM 680 N N . ARG A 1 87 ? -35.738 -14.763 45.686 1.00 81.88 87 ARG A N 1
ATOM 681 C CA . ARG A 1 87 ? -37.070 -15.374 45.609 1.00 81.88 87 ARG A CA 1
ATOM 682 C C . ARG A 1 87 ? -36.952 -16.871 45.896 1.00 81.88 87 ARG A C 1
ATOM 684 O O . ARG A 1 87 ? -36.084 -17.517 45.309 1.00 81.88 87 ARG A O 1
ATOM 691 N N . PRO A 1 88 ? -37.826 -17.444 46.740 1.00 77.31 88 PRO A N 1
ATOM 692 C CA . PRO A 1 88 ? -37.865 -18.885 46.922 1.00 77.31 88 PRO A CA 1
ATOM 693 C C . PRO A 1 88 ? -38.160 -19.537 45.570 1.00 77.31 88 PRO A C 1
ATOM 695 O O . PRO A 1 88 ? -39.140 -19.182 44.906 1.00 77.31 88 PRO A O 1
ATOM 698 N N . SER A 1 89 ? -37.314 -20.480 45.147 1.00 72.69 89 SER A N 1
ATOM 699 C CA . SER A 1 89 ? -37.665 -21.337 44.022 1.00 72.69 89 SER A CA 1
ATOM 700 C C . SER A 1 89 ? -38.934 -22.071 44.431 1.00 72.69 89 SER A C 1
ATOM 702 O O . SER A 1 89 ? -38.929 -22.779 45.440 1.00 72.69 89 SER A O 1
ATOM 704 N N . ARG A 1 90 ? -40.024 -21.908 43.678 1.00 68.06 90 ARG A N 1
ATOM 705 C CA . ARG A 1 90 ? -41.148 -22.838 43.771 1.00 68.06 90 ARG A CA 1
ATOM 706 C C . ARG A 1 90 ? -40.669 -24.168 43.194 1.00 68.06 90 ARG A C 1
ATOM 708 O O . ARG A 1 90 ? -40.959 -24.488 42.050 1.00 68.06 90 ARG A O 1
ATOM 715 N N . ALA A 1 91 ? -39.863 -24.888 43.971 1.00 63.06 91 ALA A N 1
ATOM 716 C CA . ALA A 1 91 ? -39.720 -26.316 43.816 1.00 63.06 91 ALA A CA 1
ATOM 717 C C . ALA A 1 91 ? -41.094 -26.869 44.177 1.00 63.06 91 ALA A C 1
ATOM 719 O O . ALA A 1 91 ? -41.540 -26.784 45.321 1.00 63.06 91 ALA A O 1
ATOM 720 N N . SER A 1 92 ? -41.795 -27.242 43.117 1.00 56.28 92 SER A N 1
ATOM 721 C CA . SER A 1 92 ? -43.096 -27.875 43.084 1.00 56.28 92 SER A CA 1
ATOM 722 C C . SER A 1 92 ? -43.208 -28.874 44.227 1.00 56.28 92 SER A C 1
ATOM 724 O O . SER A 1 92 ? -42.488 -29.867 44.262 1.00 56.28 92 SER A O 1
ATOM 726 N N . ALA A 1 93 ? -44.089 -28.574 45.175 1.00 54.72 93 ALA A N 1
ATOM 727 C CA . ALA A 1 93 ? -44.690 -29.607 45.987 1.00 54.72 93 ALA A CA 1
ATOM 728 C C . ALA A 1 93 ? -45.628 -30.385 45.054 1.00 54.72 93 ALA A C 1
ATOM 730 O O . ALA A 1 93 ? -46.729 -29.918 44.759 1.00 54.72 93 ALA A O 1
ATOM 731 N N . GLU A 1 94 ? -45.132 -31.503 44.537 1.00 46.12 94 GLU A N 1
ATOM 732 C CA . GLU A 1 94 ? -45.941 -32.688 44.247 1.00 46.12 94 GLU A CA 1
ATOM 733 C C . GLU A 1 94 ? -45.553 -33.775 45.248 1.00 46.12 94 GLU A C 1
ATOM 735 O O . GLU A 1 94 ? -44.334 -33.939 45.495 1.00 46.12 94 GLU A O 1
#